Protein AF-A0AAV3XPT6-F1 (afdb_monomer_lite)

Sequence (85 aa):
MKTRPNPRSSAYSATHAAISTVASEAEIIALANPEGWRALRCSRDGFFDVIEFWVENRLLLELLPPDIVPKYLAFMQPQALQKFL

Radius of gyration: 16.14 Å; chains: 1; bounding box: 45×27×41 Å

Secondary structure (DSSP, 8-state):
--PPP-TT--SS-S--EEEE-SS-HHHHHHHHGGGT-EEEEEEETTTEEEEEEEETTTEEEEEE-TTTHHHHHHHTSHHHHHHH-

pLDDT: mean 95.36, std 6.01, range [60.72, 98.69]

Structure (mmCIF, N/CA/C/O backbone):
data_AF-A0AAV3XPT6-F1
#
_entry.id   AF-A0AAV3XPT6-F1
#
loop_
_atom_site.group_PDB
_atom_site.id
_atom_site.type_symbol
_atom_site.label_atom_id
_atom_site.label_alt_id
_atom_site.label_comp_id
_atom_site.label_asym_id
_atom_site.label_entity_id
_atom_site.label_seq_id
_atom_site.pdbx_PDB_ins_code
_atom_site.Cartn_x
_atom_site.Cartn_y
_atom_site.Cartn_z
_atom_site.occupancy
_atom_site.B_iso_or_equiv
_atom_site.auth_seq_id
_atom_site.auth_comp_id
_atom_site.auth_asym_id
_atom_site.auth_atom_id
_atom_site.pdbx_PDB_model_num
ATOM 1 N N . MET A 1 1 ? 32.919 19.556 -3.373 1.00 60.72 1 MET A N 1
ATOM 2 C CA . MET A 1 1 ? 32.879 18.397 -2.453 1.00 60.72 1 MET A CA 1
ATOM 3 C C . MET A 1 1 ? 32.493 17.163 -3.263 1.00 60.72 1 MET A C 1
ATOM 5 O O . MET A 1 1 ? 31.439 17.199 -3.877 1.00 60.72 1 MET A O 1
ATOM 9 N N . LYS A 1 2 ? 33.348 16.134 -3.371 1.00 69.50 2 LYS A N 1
ATOM 10 C CA . LYS A 1 2 ? 33.007 14.870 -4.058 1.00 69.50 2 LYS A CA 1
ATOM 11 C C . LYS A 1 2 ? 32.622 13.841 -2.996 1.00 69.50 2 LYS A C 1
ATOM 13 O O . LYS A 1 2 ? 33.456 13.502 -2.161 1.00 69.50 2 LYS A O 1
ATOM 18 N N . THR A 1 3 ? 31.373 13.390 -2.991 1.00 82.12 3 THR A N 1
ATOM 19 C CA . THR A 1 3 ? 30.925 12.302 -2.113 1.00 82.12 3 THR A CA 1
ATOM 20 C C . THR A 1 3 ? 31.469 10.971 -2.642 1.00 82.12 3 THR A C 1
ATOM 22 O O . THR A 1 3 ? 31.544 10.759 -3.852 1.00 82.12 3 THR A O 1
ATOM 25 N N . ARG A 1 4 ? 31.915 10.083 -1.744 1.00 84.06 4 ARG A N 1
ATOM 26 C CA . ARG A 1 4 ? 32.299 8.709 -2.106 1.00 84.06 4 ARG A CA 1
ATOM 27 C C . ARG A 1 4 ? 31.055 7.818 -2.001 1.00 84.06 4 ARG A C 1
ATOM 29 O O . ARG A 1 4 ? 30.396 7.879 -0.963 1.00 84.06 4 ARG A O 1
ATOM 36 N N . PRO A 1 5 ? 30.724 7.007 -3.018 1.00 83.69 5 PRO A N 1
ATOM 37 C CA . PRO A 1 5 ? 29.601 6.079 -2.929 1.00 83.69 5 PRO A CA 1
ATOM 38 C C . PRO A 1 5 ? 29.885 4.980 -1.894 1.00 83.69 5 PRO A C 1
ATOM 40 O O . PRO A 1 5 ? 31.011 4.492 -1.788 1.00 83.69 5 PRO A O 1
ATOM 43 N N . ASN A 1 6 ? 28.863 4.595 -1.122 1.00 88.25 6 ASN A N 1
ATOM 44 C CA . ASN A 1 6 ? 28.941 3.469 -0.192 1.00 88.25 6 ASN A CA 1
ATOM 45 C C . ASN A 1 6 ? 28.707 2.158 -0.967 1.00 88.25 6 ASN A C 1
ATOM 47 O O . ASN A 1 6 ? 27.593 1.956 -1.446 1.00 88.25 6 ASN A O 1
ATOM 51 N N . PRO A 1 7 ? 29.689 1.240 -1.059 1.00 89.44 7 PRO A N 1
ATOM 52 C CA . PRO A 1 7 ? 29.527 -0.021 -1.789 1.00 89.44 7 PRO A CA 1
ATOM 53 C C . PRO A 1 7 ? 28.528 -0.988 -1.130 1.00 89.44 7 PRO A C 1
ATOM 55 O O . PRO A 1 7 ? 28.171 -1.995 -1.730 1.00 89.44 7 PRO A O 1
ATOM 58 N N . ARG A 1 8 ? 28.083 -0.703 0.101 1.00 90.94 8 ARG A N 1
ATOM 59 C CA . ARG A 1 8 ? 27.057 -1.461 0.835 1.00 90.94 8 ARG A CA 1
ATOM 60 C C . ARG A 1 8 ? 25.737 -0.698 0.961 1.00 90.94 8 ARG A C 1
ATOM 62 O O . ARG A 1 8 ? 25.010 -0.892 1.932 1.00 90.94 8 ARG A O 1
ATOM 69 N N . SER A 1 9 ? 25.442 0.229 0.051 1.00 90.44 9 SER A N 1
ATOM 70 C CA . SER A 1 9 ? 24.140 0.897 0.054 1.00 90.44 9 SER A CA 1
ATOM 71 C C . SER A 1 9 ? 23.017 -0.119 -0.159 1.00 90.44 9 SER A C 1
ATOM 73 O O . SER A 1 9 ? 23.116 -0.972 -1.040 1.00 90.44 9 SER A O 1
ATOM 75 N N . SER A 1 10 ? 21.942 0.004 0.622 1.00 93.44 10 SER A N 1
ATOM 76 C CA . SER A 1 10 ? 20.699 -0.727 0.368 1.00 93.44 10 SER A CA 1
ATOM 77 C C . SER A 1 10 ? 20.163 -0.394 -1.026 1.00 93.44 10 SER A C 1
ATOM 79 O O . SER A 1 10 ? 20.288 0.743 -1.483 1.00 93.44 10 SER A O 1
ATOM 81 N N . ALA A 1 11 ? 19.541 -1.374 -1.684 1.00 93.44 11 ALA A N 1
ATOM 82 C CA . ALA A 1 11 ? 18.772 -1.133 -2.904 1.00 93.44 11 ALA A CA 1
ATOM 83 C C . ALA A 1 11 ? 17.459 -0.378 -2.620 1.00 93.44 11 ALA A C 1
ATOM 85 O O . ALA A 1 11 ? 16.906 0.238 -3.525 1.00 93.44 11 ALA A O 1
ATOM 86 N N . TYR A 1 12 ? 16.987 -0.408 -1.371 1.00 96.00 12 TYR A N 1
ATOM 87 C CA . TYR A 1 12 ? 15.758 0.244 -0.930 1.00 96.00 12 TYR A CA 1
ATOM 88 C C . TYR A 1 12 ? 16.030 1.572 -0.233 1.00 96.00 12 TYR A C 1
ATOM 90 O O . TYR A 1 12 ? 17.048 1.736 0.451 1.00 96.00 12 TYR A O 1
ATOM 98 N N . SER A 1 13 ? 15.074 2.490 -0.345 1.00 95.62 13 SER A N 1
ATOM 99 C CA . SER A 1 13 ? 15.085 3.739 0.414 1.00 95.62 13 SER A CA 1
ATOM 100 C C . SER A 1 13 ? 14.858 3.489 1.908 1.00 95.62 13 SER A C 1
ATOM 102 O O . SER A 1 13 ? 14.106 2.602 2.301 1.00 95.62 13 SER A O 1
ATOM 104 N N . ALA A 1 14 ? 15.494 4.302 2.756 1.00 95.81 14 ALA A N 1
ATOM 105 C CA . ALA A 1 14 ? 15.345 4.227 4.215 1.00 95.81 14 ALA A CA 1
ATOM 106 C C . ALA A 1 14 ? 13.990 4.763 4.717 1.00 95.81 14 ALA A C 1
ATOM 108 O O . ALA A 1 14 ? 13.623 4.553 5.869 1.00 95.81 14 ALA A O 1
ATOM 109 N N . THR A 1 15 ? 13.266 5.479 3.859 1.00 96.88 15 THR A N 1
ATOM 110 C CA . THR A 1 15 ? 11.981 6.112 4.152 1.00 96.88 15 THR A CA 1
ATOM 111 C C . THR A 1 15 ? 10.915 5.579 3.208 1.00 96.88 15 THR A C 1
ATOM 113 O O . THR A 1 15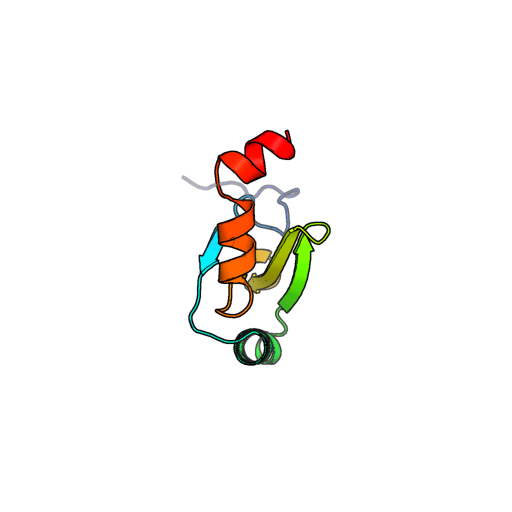 ? 11.192 5.346 2.031 1.00 96.88 15 THR A O 1
ATOM 116 N N . HIS A 1 16 ? 9.695 5.463 3.715 1.00 97.81 16 HIS A N 1
ATOM 117 C CA . HIS A 1 16 ? 8.487 5.188 2.942 1.00 97.81 16 HIS A CA 1
ATOM 118 C C . HIS A 1 16 ? 7.381 6.149 3.391 1.00 97.81 16 HIS A C 1
ATOM 120 O O . HIS A 1 16 ? 7.535 6.852 4.394 1.00 97.81 16 HIS A O 1
ATOM 126 N N . ALA A 1 17 ? 6.285 6.196 2.640 1.00 98.19 17 ALA A N 1
ATOM 127 C CA . ALA A 1 17 ? 5.129 7.015 2.977 1.00 98.19 17 ALA A CA 1
ATOM 128 C C . ALA A 1 17 ? 3.834 6.225 2.795 1.00 98.19 17 ALA A C 1
ATOM 130 O O . ALA A 1 17 ? 3.676 5.517 1.801 1.00 98.19 17 ALA A O 1
ATOM 131 N N . ALA A 1 18 ? 2.909 6.406 3.735 1.00 98.00 18 ALA A N 1
ATOM 132 C CA . ALA A 1 18 ? 1.531 5.957 3.622 1.00 98.00 18 ALA A CA 1
ATOM 133 C C . ALA A 1 18 ? 0.662 7.121 3.132 1.00 98.00 18 ALA A C 1
ATOM 135 O O . ALA A 1 18 ? 0.664 8.195 3.738 1.00 98.00 18 ALA A O 1
ATOM 136 N N . ILE A 1 19 ? -0.035 6.940 2.009 1.00 97.88 19 ILE A N 1
ATOM 137 C CA . ILE A 1 19 ? -0.747 8.016 1.308 1.00 97.88 19 ILE A CA 1
ATOM 138 C C . ILE A 1 19 ? -2.134 7.526 0.889 1.00 97.88 19 ILE A C 1
ATOM 140 O O . ILE A 1 19 ? -2.263 6.508 0.209 1.00 97.88 19 ILE A O 1
ATOM 144 N N . SER A 1 20 ? -3.184 8.263 1.256 1.00 97.94 20 SER A N 1
ATOM 145 C CA . SER A 1 20 ? -4.522 8.013 0.719 1.00 97.94 20 SER A CA 1
ATOM 146 C C . SER A 1 20 ? -4.636 8.497 -0.723 1.00 97.94 20 SER A C 1
ATOM 148 O O . SER A 1 20 ? -4.077 9.523 -1.109 1.00 97.94 20 SER A O 1
ATOM 150 N N . THR A 1 21 ? -5.380 7.754 -1.534 1.00 98.00 21 THR A N 1
ATOM 151 C CA . THR A 1 21 ? -5.600 8.082 -2.943 1.00 98.00 21 THR A CA 1
ATOM 152 C C . THR A 1 21 ? -7.050 7.833 -3.333 1.00 98.00 21 THR A C 1
ATOM 154 O O . THR A 1 21 ? -7.757 7.058 -2.692 1.00 98.00 21 THR A O 1
ATOM 157 N N . VAL A 1 22 ? -7.500 8.514 -4.387 1.00 98.06 22 VAL A N 1
ATOM 158 C CA . VAL A 1 22 ? -8.810 8.273 -5.009 1.00 98.06 22 VAL A CA 1
ATOM 159 C C . VAL A 1 22 ? -8.775 7.111 -6.003 1.00 98.06 22 VAL A C 1
ATOM 161 O O . VAL A 1 22 ? -9.831 6.606 -6.369 1.00 98.06 22 VAL A O 1
ATOM 164 N N . ALA A 1 23 ? -7.579 6.693 -6.428 1.00 98.25 23 ALA A N 1
ATOM 165 C CA . ALA A 1 23 ? -7.403 5.565 -7.332 1.00 98.25 23 ALA A CA 1
ATOM 166 C C . ALA A 1 23 ? -7.821 4.254 -6.656 1.00 98.25 23 ALA A C 1
ATOM 168 O O . ALA A 1 23 ? -7.567 4.038 -5.471 1.00 98.25 23 ALA A O 1
ATOM 169 N N . SER A 1 24 ? -8.429 3.368 -7.432 1.00 98.44 24 SER A N 1
ATOM 170 C CA . SER A 1 24 ? -8.708 1.987 -7.055 1.00 98.44 24 SER A CA 1
ATOM 171 C C . SER A 1 24 ? -7.440 1.129 -7.084 1.00 98.44 24 SER A C 1
ATOM 173 O O . SER A 1 24 ? -6.455 1.452 -7.748 1.00 98.44 24 SER A O 1
ATOM 175 N N . GLU A 1 25 ? -7.477 -0.022 -6.411 1.00 98.00 25 GLU A N 1
ATOM 176 C CA . GLU A 1 25 ? -6.399 -1.018 -6.477 1.00 98.00 25 GLU A CA 1
ATOM 177 C C . GLU A 1 25 ? -6.065 -1.433 -7.920 1.00 98.00 25 GLU A C 1
ATOM 179 O O . GLU A 1 25 ? -4.892 -1.519 -8.283 1.00 98.00 25 GLU A O 1
ATOM 184 N N . ALA A 1 26 ? -7.081 -1.630 -8.764 1.00 98.12 26 ALA A N 1
ATOM 185 C CA . ALA A 1 26 ? -6.886 -2.012 -10.160 1.00 98.12 26 ALA A CA 1
ATOM 186 C C . ALA A 1 26 ? -6.125 -0.938 -10.955 1.00 98.12 26 ALA A C 1
ATOM 188 O O . ALA A 1 26 ? -5.224 -1.270 -11.723 1.00 98.12 26 ALA A O 1
ATOM 189 N N . GLU A 1 27 ? -6.444 0.343 -10.747 1.00 98.50 27 GLU A N 1
ATOM 190 C CA . GLU A 1 27 ? -5.729 1.461 -11.377 1.00 98.50 27 GLU A CA 1
ATOM 191 C C . GLU A 1 27 ? -4.287 1.558 -10.875 1.00 98.50 27 GLU A C 1
ATOM 193 O O . GLU A 1 27 ? -3.370 1.735 -11.676 1.00 98.50 27 GLU A O 1
ATOM 198 N N . ILE A 1 28 ? -4.064 1.379 -9.569 1.00 98.38 28 ILE A N 1
ATOM 199 C CA . ILE A 1 28 ? -2.720 1.371 -8.976 1.00 98.38 28 ILE A CA 1
ATOM 200 C C . ILE A 1 28 ? -1.860 0.267 -9.608 1.00 98.38 28 ILE A C 1
ATOM 202 O O . ILE A 1 28 ? -0.735 0.525 -10.035 1.00 98.38 28 ILE A O 1
ATOM 206 N N . ILE A 1 29 ? -2.386 -0.956 -9.713 1.00 97.94 29 ILE A N 1
ATOM 207 C CA . ILE A 1 29 ? -1.671 -2.085 -10.325 1.00 97.94 29 ILE A CA 1
ATOM 208 C C . ILE A 1 29 ? -1.422 -1.825 -11.818 1.00 97.94 29 ILE A C 1
ATOM 210 O O . ILE A 1 29 ? -0.325 -2.080 -12.318 1.00 97.94 29 ILE A O 1
ATOM 214 N N . ALA A 1 30 ? -2.407 -1.274 -12.532 1.00 98.19 30 ALA A N 1
ATOM 215 C CA . ALA A 1 30 ? -2.270 -0.940 -13.946 1.00 98.19 30 ALA A CA 1
ATOM 216 C C . ALA A 1 30 ? -1.171 0.105 -14.210 1.00 98.19 30 ALA A C 1
ATOM 218 O O . ALA A 1 30 ? -0.509 0.018 -15.241 1.00 98.19 30 ALA A O 1
ATOM 219 N N . LEU A 1 31 ? -0.939 1.045 -13.287 1.00 97.50 31 LEU A N 1
ATOM 220 C CA . LEU A 1 31 ? 0.153 2.022 -13.380 1.00 97.50 31 LEU A CA 1
ATOM 221 C C . LEU A 1 31 ? 1.538 1.396 -13.155 1.00 97.50 31 LEU A C 1
ATOM 223 O O . LEU A 1 31 ? 2.509 1.848 -13.753 1.00 97.50 31 LEU A O 1
ATOM 227 N N . ALA A 1 32 ? 1.645 0.361 -12.317 1.00 97.81 32 ALA A N 1
ATOM 228 C CA . ALA A 1 32 ? 2.919 -0.303 -12.028 1.00 97.81 32 ALA A CA 1
ATOM 229 C C . ALA A 1 32 ? 3.396 -1.218 -13.168 1.00 97.81 32 ALA A C 1
ATOM 231 O O . ALA A 1 32 ? 4.595 -1.326 -13.429 1.00 97.81 32 ALA A O 1
ATOM 232 N N . ASN A 1 33 ? 2.453 -1.890 -13.837 1.00 96.56 33 ASN A N 1
ATOM 233 C CA . ASN A 1 33 ? 2.748 -2.962 -14.787 1.00 96.56 33 ASN A CA 1
ATOM 234 C C . ASN A 1 33 ? 3.654 -2.548 -15.966 1.00 96.56 33 ASN A C 1
ATOM 236 O O . ASN A 1 33 ? 4.614 -3.277 -16.225 1.00 96.56 33 ASN A O 1
ATOM 240 N N . PRO A 1 34 ? 3.416 -1.425 -16.679 1.00 98.00 34 PRO A N 1
ATOM 241 C CA . PRO A 1 34 ? 4.248 -1.030 -17.820 1.00 98.00 34 PRO A CA 1
ATOM 242 C C . PRO A 1 34 ? 5.710 -0.771 -17.443 1.00 98.00 34 PRO A C 1
ATOM 244 O O . PRO A 1 34 ? 6.606 -1.043 -18.236 1.00 98.00 34 PRO A O 1
ATOM 247 N N . GLU A 1 35 ? 5.943 -0.296 -16.221 1.00 97.81 35 GLU A N 1
ATOM 248 C CA . GLU A 1 35 ? 7.273 0.015 -15.692 1.00 97.81 35 GLU A CA 1
ATOM 249 C C . GLU A 1 35 ? 7.962 -1.210 -15.059 1.00 97.81 35 GLU A C 1
ATOM 251 O O . GLU A 1 35 ? 9.105 -1.133 -14.602 1.00 97.81 35 GLU A O 1
ATOM 256 N N . GLY A 1 36 ? 7.266 -2.352 -14.982 1.00 98.06 36 GLY A N 1
ATOM 257 C CA . GLY A 1 36 ? 7.746 -3.535 -14.266 1.00 98.06 36 GLY A CA 1
ATOM 258 C C . GLY A 1 36 ? 7.920 -3.294 -12.762 1.00 98.06 36 GLY A C 1
ATOM 259 O O . GLY A 1 36 ? 8.772 -3.920 -12.121 1.00 98.06 36 GLY A O 1
ATOM 260 N N . TRP A 1 37 ? 7.161 -2.355 -12.193 1.00 98.50 37 TRP A N 1
ATOM 261 C CA . TRP A 1 37 ? 7.187 -2.068 -10.763 1.00 98.50 37 TRP A CA 1
ATOM 262 C C . TRP A 1 37 ? 6.340 -3.078 -9.996 1.00 98.50 37 TRP A C 1
ATOM 264 O O . TRP A 1 37 ? 5.293 -3.536 -10.454 1.00 98.50 37 TRP A O 1
ATOM 274 N N . ARG A 1 38 ? 6.784 -3.422 -8.788 1.00 98.19 38 ARG A N 1
ATOM 275 C CA . ARG A 1 38 ? 6.030 -4.285 -7.883 1.00 98.19 38 ARG A CA 1
ATOM 276 C C . ARG A 1 38 ? 4.883 -3.494 -7.244 1.00 98.19 38 ARG A C 1
ATOM 278 O O . ARG A 1 38 ? 5.127 -2.548 -6.500 1.00 98.19 38 ARG A O 1
ATOM 285 N N . ALA A 1 39 ? 3.649 -3.939 -7.473 1.00 98.44 39 ALA A N 1
ATOM 286 C CA . ALA A 1 39 ? 2.454 -3.467 -6.776 1.00 98.44 39 ALA A CA 1
ATOM 287 C C . ALA A 1 39 ? 1.629 -4.653 -6.259 1.00 98.44 39 ALA A C 1
ATOM 289 O O . ALA A 1 39 ? 1.371 -5.593 -7.011 1.00 98.44 39 ALA A O 1
ATOM 290 N N . LEU A 1 40 ? 1.241 -4.641 -4.983 1.00 97.94 40 LEU A N 1
ATOM 291 C CA . LEU A 1 40 ? 0.452 -5.718 -4.377 1.00 97.94 40 LEU A CA 1
ATOM 292 C C . LEU A 1 40 ? -0.337 -5.244 -3.157 1.00 97.94 40 LEU A C 1
ATOM 294 O O . LEU A 1 40 ? 0.127 -4.396 -2.399 1.00 97.94 40 LEU A O 1
ATOM 298 N N . ARG A 1 41 ? -1.503 -5.850 -2.930 1.00 98.12 41 ARG A N 1
ATOM 299 C CA . ARG A 1 41 ? -2.250 -5.693 -1.682 1.00 98.12 41 ARG A CA 1
ATOM 300 C C . ARG A 1 41 ? -1.598 -6.514 -0.576 1.00 98.12 41 ARG A C 1
ATOM 302 O O . ARG A 1 41 ? -1.423 -7.724 -0.713 1.00 98.12 41 ARG A O 1
ATOM 309 N N . CYS A 1 42 ? -1.283 -5.861 0.533 1.00 98.19 42 CYS A N 1
ATOM 310 C CA . CYS A 1 42 ? -0.708 -6.481 1.717 1.00 98.19 42 CYS A CA 1
ATOM 311 C C . CYS A 1 42 ? -1.610 -6.233 2.921 1.00 98.19 42 CYS A C 1
ATOM 313 O O . CYS A 1 42 ? -1.958 -5.089 3.214 1.00 98.19 42 CYS A O 1
ATOM 315 N N . SER A 1 43 ? -1.942 -7.298 3.650 1.00 97.25 43 SER A N 1
ATOM 316 C CA . SER A 1 43 ? -2.641 -7.161 4.925 1.00 97.25 43 SER A CA 1
ATOM 317 C C . SER A 1 43 ? -1.663 -6.811 6.043 1.00 97.25 43 SER A C 1
ATOM 319 O O . SER A 1 43 ? -0.528 -7.291 6.066 1.00 97.25 43 SER A O 1
ATOM 321 N N . ARG A 1 44 ? -2.103 -5.975 6.979 1.00 95.00 44 ARG A N 1
ATOM 322 C CA 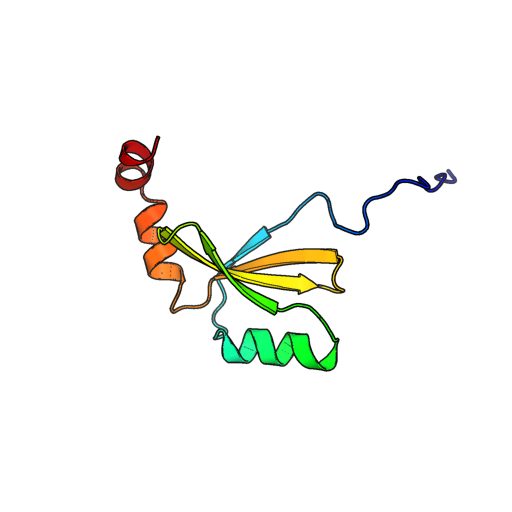. ARG A 1 44 ? -1.448 -5.729 8.266 1.00 95.00 44 ARG A CA 1
ATOM 323 C C . ARG A 1 44 ? -2.187 -6.556 9.315 1.00 95.00 44 ARG A C 1
ATOM 325 O O . ARG A 1 44 ? -3.022 -6.028 10.038 1.00 95.00 44 ARG A O 1
ATOM 332 N N . ASP A 1 45 ? -1.966 -7.871 9.294 1.00 92.38 45 ASP A N 1
ATOM 333 C CA . ASP A 1 45 ? -2.557 -8.854 10.220 1.00 92.38 45 ASP A CA 1
ATOM 334 C C . ASP A 1 45 ? -4.090 -8.775 10.362 1.00 92.38 45 ASP A C 1
ATOM 336 O O . ASP A 1 45 ? -4.657 -8.971 11.434 1.00 92.38 45 ASP A O 1
ATOM 340 N N . GLY A 1 46 ? -4.788 -8.474 9.263 1.00 92.25 46 GLY A N 1
ATOM 341 C CA . GLY A 1 46 ? -6.247 -8.350 9.246 1.00 92.25 46 GLY A CA 1
ATOM 342 C C . GLY A 1 46 ? -6.802 -7.051 9.846 1.00 92.25 46 GLY A C 1
ATOM 343 O O . GLY A 1 46 ? -8.013 -6.842 9.772 1.00 92.25 46 GLY A O 1
ATOM 344 N N . PHE A 1 47 ? -5.962 -6.159 10.387 1.00 94.06 47 PHE A N 1
ATOM 345 C CA . PHE A 1 47 ? -6.394 -4.865 10.932 1.00 94.06 47 PHE A CA 1
ATOM 346 C C . PHE A 1 47 ? -6.850 -3.910 9.827 1.00 94.06 47 PHE A C 1
ATOM 348 O O . PHE A 1 47 ? -7.947 -3.350 9.863 1.00 94.06 47 PHE A O 1
ATOM 355 N N . PHE A 1 48 ? -6.001 -3.747 8.822 1.00 96.62 48 PHE A N 1
ATOM 356 C CA . PHE A 1 48 ? -6.273 -3.030 7.586 1.00 96.62 48 PHE A CA 1
ATOM 357 C C . PHE A 1 48 ? -5.318 -3.544 6.508 1.00 96.62 48 PHE A C 1
ATOM 359 O O . PHE A 1 48 ? -4.348 -4.243 6.803 1.00 96.62 48 PHE A O 1
ATOM 366 N N . ASP A 1 49 ? -5.595 -3.195 5.259 1.00 98.25 49 ASP A N 1
ATOM 367 C CA . ASP A 1 49 ? -4.710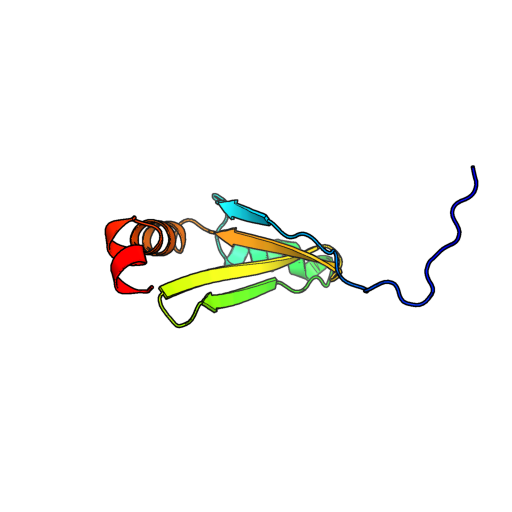 -3.515 4.144 1.00 98.25 49 ASP A CA 1
ATOM 368 C C . ASP A 1 49 ? -4.021 -2.241 3.654 1.00 98.25 49 ASP A C 1
ATOM 370 O O . ASP A 1 49 ? -4.451 -1.134 3.962 1.00 98.25 49 ASP A O 1
ATOM 374 N N . VAL A 1 50 ? -2.975 -2.390 2.857 1.00 98.44 50 VAL A N 1
ATOM 375 C CA . VAL A 1 50 ? -2.394 -1.321 2.038 1.00 98.44 50 VAL A CA 1
ATOM 376 C C . VAL A 1 50 ? -2.066 -1.890 0.666 1.00 98.44 50 VAL A C 1
ATOM 378 O O . VAL A 1 50 ? -1.857 -3.098 0.534 1.00 98.44 50 VAL A O 1
ATOM 381 N N . ILE A 1 51 ? -1.981 -1.042 -0.354 1.00 98.56 51 ILE A N 1
ATOM 382 C CA . ILE A 1 51 ? -1.334 -1.428 -1.608 1.00 98.56 51 ILE A CA 1
ATOM 383 C C . ILE A 1 51 ? 0.128 -1.000 -1.521 1.00 98.56 51 ILE A C 1
ATOM 385 O O . ILE A 1 51 ? 0.435 0.189 -1.575 1.00 98.56 51 ILE A O 1
ATOM 389 N N . GLU A 1 52 ? 1.035 -1.958 -1.359 1.00 98.69 52 GLU A N 1
ATOM 390 C CA . GLU A 1 52 ? 2.468 -1.696 -1.458 1.00 98.69 52 GLU A CA 1
ATOM 391 C C . GLU A 1 52 ? 2.822 -1.428 -2.915 1.00 98.69 52 GLU A C 1
ATOM 393 O O . GLU A 1 52 ? 2.695 -2.314 -3.759 1.00 98.69 52 GLU A O 1
ATOM 398 N N . PHE A 1 53 ? 3.280 -0.215 -3.200 1.00 98.69 53 PHE A N 1
ATOM 399 C CA . PHE A 1 53 ? 3.664 0.258 -4.520 1.00 98.69 53 PHE A CA 1
ATOM 400 C C . PHE A 1 53 ? 5.146 0.639 -4.508 1.00 98.69 53 PHE A C 1
ATOM 402 O O . PHE A 1 53 ? 5.552 1.613 -3.871 1.00 98.69 53 PHE A O 1
ATOM 409 N N . TRP A 1 54 ? 5.969 -0.155 -5.188 1.00 98.44 54 TRP A N 1
ATOM 410 C CA . TRP A 1 54 ? 7.422 -0.029 -5.172 1.00 98.44 54 TRP A CA 1
ATOM 411 C C . TRP A 1 5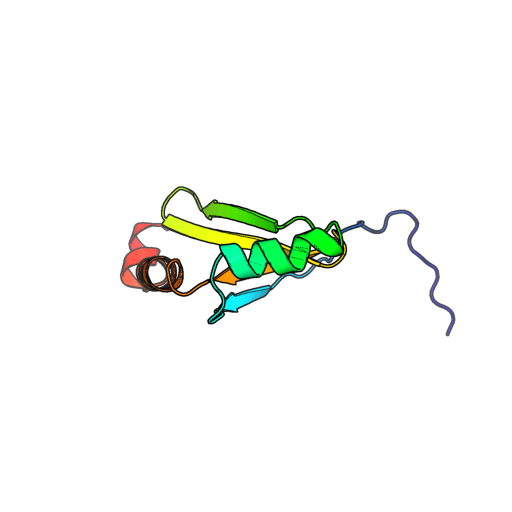4 ? 7.920 0.714 -6.411 1.00 98.44 54 TRP A C 1
ATOM 413 O O . TRP A 1 54 ? 8.242 0.104 -7.432 1.00 98.44 54 TRP A O 1
ATOM 423 N N . VAL A 1 55 ? 8.032 2.038 -6.303 1.00 98.12 55 VAL A N 1
ATOM 424 C CA . VAL A 1 55 ? 8.561 2.905 -7.365 1.00 98.12 55 VAL A CA 1
ATOM 425 C C . VAL A 1 55 ? 9.987 2.476 -7.703 1.00 98.12 55 VAL A C 1
ATOM 427 O O . VAL A 1 55 ? 10.847 2.404 -6.818 1.00 98.12 55 VAL A O 1
ATOM 430 N N . GLU A 1 56 ? 10.219 2.141 -8.974 1.00 97.81 56 GLU A N 1
ATOM 431 C CA . GLU A 1 56 ? 11.482 1.599 -9.500 1.00 97.81 56 GLU A CA 1
ATOM 432 C C . GLU A 1 56 ? 11.989 0.355 -8.754 1.00 97.81 56 GLU A C 1
ATOM 434 O O . GLU A 1 56 ? 13.176 0.033 -8.798 1.00 97.81 56 GLU A O 1
ATOM 439 N N . ASN A 1 57 ? 11.105 -0.351 -8.042 1.00 97.69 57 ASN A N 1
ATOM 440 C CA . ASN A 1 57 ? 11.459 -1.436 -7.128 1.00 97.69 57 ASN A CA 1
ATOM 441 C C . ASN A 1 57 ? 12.425 -1.008 -5.996 1.00 97.69 57 ASN A C 1
ATOM 443 O O . ASN A 1 57 ? 13.173 -1.835 -5.471 1.00 97.69 57 ASN A O 1
ATOM 447 N N . ARG A 1 58 ? 12.412 0.281 -5.604 1.00 97.19 58 ARG A N 1
ATOM 448 C CA . ARG A 1 58 ? 13.308 0.863 -4.581 1.00 97.19 58 ARG A CA 1
ATOM 449 C C . ARG A 1 58 ? 12.602 1.648 -3.480 1.00 97.19 58 ARG A C 1
ATOM 451 O O . ARG A 1 58 ? 12.947 1.487 -2.308 1.00 97.19 58 ARG A O 1
ATOM 458 N N . LEU A 1 59 ? 11.659 2.518 -3.839 1.00 98.12 59 LEU A N 1
ATOM 459 C CA . LEU A 1 59 ? 10.919 3.351 -2.888 1.00 98.12 59 LEU A CA 1
ATOM 460 C C . LEU A 1 59 ? 9.537 2.748 -2.651 1.00 98.12 59 LEU A C 1
ATOM 462 O O . LEU A 1 59 ? 8.750 2.628 -3.584 1.00 98.12 59 LEU A O 1
ATOM 466 N N . LEU A 1 60 ? 9.241 2.409 -1.399 1.00 98.62 60 LEU A N 1
ATOM 467 C CA . LEU A 1 60 ? 7.918 1.944 -1.005 1.00 98.62 60 LEU A CA 1
ATOM 468 C C . LEU A 1 60 ? 6.976 3.131 -0.776 1.00 98.62 60 LEU A C 1
ATOM 470 O O . LEU A 1 60 ? 7.268 4.026 0.021 1.00 98.62 60 LEU A O 1
ATOM 474 N N . LEU A 1 61 ? 5.823 3.086 -1.432 1.00 98.62 61 LEU A N 1
ATOM 475 C CA . LEU A 1 61 ? 4.629 3.837 -1.073 1.00 98.62 61 LEU A CA 1
ATOM 476 C C . LEU A 1 61 ? 3.548 2.847 -0.642 1.00 98.62 61 LEU A C 1
ATOM 478 O O . LEU A 1 61 ? 3.263 1.886 -1.349 1.00 98.62 61 LEU A O 1
ATOM 482 N N . GLU A 1 62 ? 2.940 3.082 0.511 1.00 98.69 62 GLU A N 1
ATOM 483 C CA . GLU A 1 62 ? 1.761 2.348 0.958 1.00 98.69 62 GLU A CA 1
ATOM 484 C C . GLU A 1 62 ? 0.530 3.163 0.561 1.00 98.69 62 GLU A C 1
ATOM 486 O O . GLU A 1 62 ? 0.215 4.186 1.171 1.00 98.69 62 GLU A O 1
ATOM 491 N N . LEU A 1 63 ? -0.144 2.757 -0.510 1.00 98.69 63 LEU A N 1
ATOM 492 C CA . LEU A 1 63 ? -1.307 3.470 -1.022 1.00 98.69 63 LEU A CA 1
ATOM 493 C C . LEU A 1 63 ? -2.582 2.948 -0.356 1.00 98.69 63 LEU A C 1
ATOM 495 O O . LEU A 1 63 ? -2.810 1.738 -0.284 1.00 98.69 63 LEU A O 1
ATOM 499 N N . LEU A 1 64 ? -3.420 3.873 0.114 1.00 98.62 64 LEU A N 1
ATOM 500 C CA . LEU A 1 64 ? -4.715 3.584 0.728 1.00 98.62 64 LEU A CA 1
ATOM 501 C C . LEU A 1 64 ? -5.843 4.012 -0.228 1.00 98.62 64 LEU A C 1
ATOM 503 O O . LEU A 1 64 ? -6.257 5.176 -0.185 1.00 98.62 64 LEU A O 1
ATOM 507 N N . PRO A 1 65 ? -6.320 3.112 -1.109 1.00 98.44 65 PRO A N 1
ATOM 508 C CA . PRO A 1 65 ? -7.485 3.353 -1.954 1.00 98.44 65 PRO A CA 1
ATOM 509 C C . PRO A 1 65 ? -8.778 3.487 -1.124 1.00 98.44 65 PRO A C 1
ATOM 511 O O . PRO A 1 65 ? -8.807 3.104 0.055 1.00 98.44 65 PRO A O 1
ATOM 514 N N . PRO A 1 66 ? -9.876 4.001 -1.712 1.00 98.38 66 PRO A N 1
ATOM 515 C CA . PRO A 1 66 ? -11.109 4.289 -0.978 1.00 98.38 66 PRO A CA 1
ATOM 516 C C . PRO A 1 66 ? -11.733 3.090 -0.244 1.00 98.38 66 PRO A C 1
ATOM 518 O O . PRO A 1 66 ? -12.383 3.286 0.780 1.00 98.38 66 PRO A O 1
ATOM 521 N N . ASP A 1 67 ? -11.532 1.856 -0.717 1.00 97.44 67 ASP A N 1
ATOM 522 C CA . ASP A 1 67 ? -12.020 0.636 -0.055 1.00 97.44 67 ASP A CA 1
ATOM 523 C C . ASP A 1 67 ? -11.221 0.269 1.210 1.00 97.44 67 ASP A C 1
ATOM 525 O O . ASP A 1 67 ? -11.739 -0.394 2.112 1.00 97.44 67 ASP A O 1
ATOM 529 N N . ILE A 1 68 ? -9.970 0.726 1.302 1.00 98.12 68 ILE A N 1
ATOM 530 C CA . ILE A 1 68 ? -9.052 0.461 2.415 1.00 98.12 68 ILE A CA 1
ATOM 531 C C . ILE A 1 68 ? -9.168 1.526 3.513 1.00 98.12 68 ILE A C 1
ATOM 533 O O . ILE A 1 68 ? -9.140 1.196 4.705 1.00 98.12 68 ILE A O 1
ATOM 537 N N . VAL A 1 69 ? -9.320 2.799 3.125 1.00 98.19 69 VAL A N 1
ATOM 538 C CA . VAL A 1 69 ? -9.309 3.958 4.039 1.00 98.19 69 VAL A CA 1
ATOM 539 C C . VAL A 1 69 ? -10.217 3.781 5.270 1.00 98.19 69 VAL A C 1
ATOM 541 O O . VAL A 1 69 ? -9.740 4.050 6.376 1.00 98.19 69 VAL A O 1
ATOM 544 N N . PRO A 1 70 ? -11.472 3.296 5.165 1.00 97.62 70 PRO A N 1
ATOM 545 C CA . PRO A 1 70 ? -12.342 3.150 6.332 1.00 97.62 70 PRO A CA 1
ATOM 546 C C . PRO A 1 70 ? -11.783 2.210 7.408 1.00 97.62 70 PRO A C 1
ATOM 548 O O . PRO A 1 70 ? -11.866 2.526 8.594 1.00 97.62 70 PRO A O 1
ATOM 551 N N . LYS A 1 71 ? -11.180 1.078 7.014 1.00 97.06 71 LYS A N 1
ATOM 552 C CA . LYS A 1 71 ? -10.590 0.118 7.963 1.00 97.06 71 LYS A CA 1
ATOM 553 C C . LYS A 1 71 ? -9.352 0.695 8.639 1.00 97.06 71 LYS A C 1
ATOM 555 O O . LYS A 1 71 ? -9.225 0.594 9.856 1.00 97.06 71 LYS A O 1
ATOM 560 N N . TYR A 1 72 ? -8.489 1.356 7.865 1.00 97.38 72 TYR A N 1
ATOM 561 C CA . TYR A 1 72 ? -7.328 2.060 8.407 1.00 97.38 72 TYR A CA 1
ATOM 562 C C . TYR A 1 72 ? -7.748 3.108 9.444 1.00 97.38 72 TYR A C 1
ATOM 564 O O . TYR A 1 72 ? -7.259 3.098 10.571 1.00 97.38 72 TYR A O 1
ATOM 572 N N . LEU A 1 73 ? -8.709 3.973 9.103 1.00 97.31 73 LEU A N 1
ATOM 573 C CA . LEU A 1 73 ? -9.185 5.013 10.015 1.00 97.31 73 LEU A CA 1
ATOM 574 C C . LEU A 1 73 ? -9.820 4.435 11.278 1.00 97.31 73 LEU A C 1
ATOM 576 O O . LEU A 1 73 ? -9.613 4.997 12.351 1.00 97.31 73 LEU A O 1
ATOM 580 N N . ALA A 1 74 ? -10.570 3.335 11.170 1.00 96.88 74 ALA A N 1
ATOM 581 C CA . ALA A 1 74 ? -11.156 2.657 12.323 1.00 96.88 74 ALA A CA 1
ATOM 582 C C . ALA A 1 74 ? -10.081 2.081 13.258 1.00 96.88 74 ALA A C 1
ATOM 584 O O . ALA A 1 74 ? -10.190 2.225 14.476 1.00 96.88 74 ALA A O 1
ATOM 585 N N . PHE A 1 75 ? -9.032 1.471 12.699 1.00 96.56 75 PHE A N 1
ATOM 586 C CA . PHE A 1 75 ? -7.927 0.913 13.476 1.00 96.56 75 PHE A CA 1
ATOM 587 C C . PHE A 1 75 ? -7.066 1.994 14.143 1.00 96.56 75 PHE A C 1
ATOM 589 O O . PHE A 1 75 ? -6.676 1.846 15.297 1.00 96.56 75 PHE A O 1
ATOM 596 N N . MET A 1 76 ? -6.827 3.112 13.454 1.00 95.62 76 MET A N 1
ATOM 597 C CA . MET A 1 76 ? -5.996 4.213 13.955 1.00 95.62 76 MET A CA 1
ATOM 598 C C . MET A 1 76 ? -6.719 5.133 14.954 1.00 95.62 76 MET A C 1
ATOM 600 O O . MET A 1 76 ? -6.154 6.141 15.381 1.00 95.62 76 MET A O 1
ATOM 604 N N . GLN A 1 77 ? -7.956 4.816 15.356 1.00 97.19 77 GLN A N 1
ATOM 605 C CA . GLN A 1 77 ? -8.623 5.545 16.435 1.00 97.19 77 GLN A CA 1
ATOM 606 C C . GLN A 1 77 ? -7.913 5.301 17.775 1.00 97.19 77 GLN A C 1
ATOM 608 O O . GLN A 1 77 ? -7.565 4.155 18.072 1.00 97.19 77 GLN A O 1
ATOM 613 N N . PRO A 1 78 ? -7.774 6.317 18.650 1.00 96.44 78 PRO A N 1
ATOM 614 C CA . PRO A 1 78 ? -7.096 6.159 19.937 1.00 96.44 78 PRO A CA 1
ATOM 615 C C . PRO A 1 78 ? -7.631 4.992 20.775 1.00 96.44 78 PRO A C 1
ATOM 617 O O . PRO A 1 78 ? -6.855 4.247 21.364 1.00 96.44 78 PRO A O 1
ATOM 620 N N . GLN A 1 79 ? -8.951 4.789 20.793 1.00 96.31 79 GLN A N 1
ATOM 621 C CA . GLN A 1 79 ? -9.585 3.716 21.567 1.00 96.31 79 GLN A CA 1
ATOM 622 C C . GLN A 1 79 ? -9.326 2.325 20.976 1.00 96.31 79 GLN A C 1
ATOM 624 O O . GLN A 1 79 ? -9.343 1.342 21.713 1.00 96.31 79 GLN A O 1
ATOM 629 N N . ALA A 1 80 ? -9.130 2.225 19.658 1.00 94.06 80 ALA A N 1
ATOM 630 C CA . ALA A 1 80 ? -8.770 0.972 19.002 1.00 94.06 80 ALA A CA 1
ATOM 631 C C . ALA A 1 80 ? -7.294 0.642 19.265 1.00 94.06 80 ALA A C 1
ATOM 633 O O . ALA A 1 80 ? -6.992 -0.461 19.714 1.00 94.06 80 ALA A O 1
ATOM 634 N N . LEU A 1 81 ? -6.404 1.627 19.114 1.00 94.38 81 LEU A N 1
ATOM 635 C CA . LEU A 1 81 ? -4.974 1.479 19.399 1.00 94.38 81 LEU A CA 1
ATOM 636 C C . LEU A 1 81 ? -4.698 1.126 20.867 1.00 94.38 81 LEU A C 1
ATOM 638 O O . LEU A 1 81 ? -3.880 0.256 21.140 1.00 94.38 81 LEU A O 1
ATOM 642 N N . GLN A 1 82 ? -5.417 1.730 21.818 1.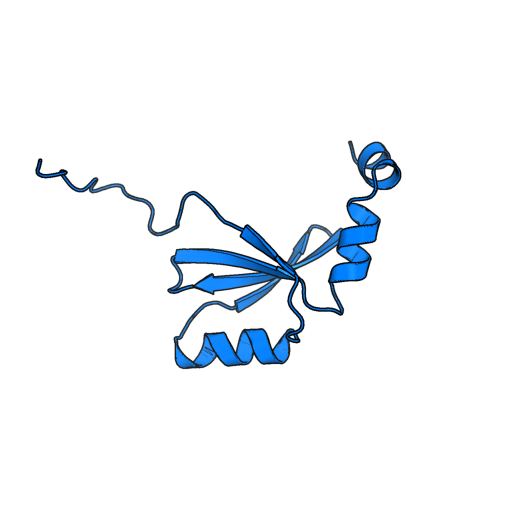00 95.44 82 GLN A N 1
ATOM 643 C CA . GLN A 1 82 ? -5.297 1.401 23.247 1.00 95.44 82 GLN A CA 1
ATOM 644 C C . GLN A 1 82 ? -5.610 -0.061 23.581 1.00 95.44 82 GLN A C 1
ATOM 646 O O . GLN A 1 82 ? -5.132 -0.557 24.589 1.00 95.44 82 GLN A O 1
ATOM 651 N N . LYS A 1 83 ? -6.444 -0.736 22.784 1.00 92.69 83 LYS A N 1
ATOM 652 C CA . LYS A 1 83 ? -6.761 -2.159 22.986 1.00 92.69 83 LYS A CA 1
ATOM 653 C C . LYS A 1 83 ? -5.722 -3.087 22.361 1.00 92.69 83 LYS A C 1
ATOM 655 O O . LYS A 1 83 ? -5.754 -4.283 22.630 1.00 92.69 83 LYS A O 1
ATOM 660 N N . PHE A 1 84 ? -4.895 -2.552 21.470 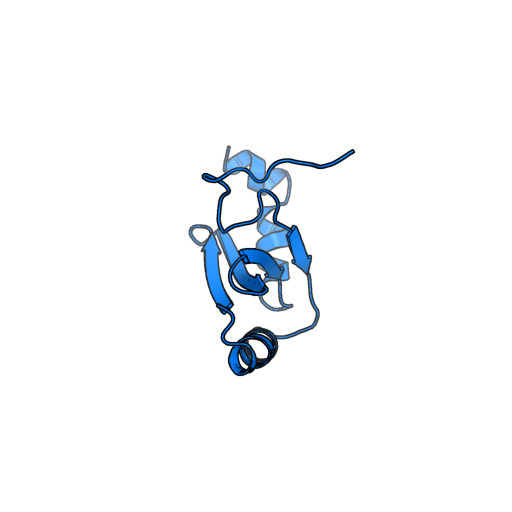1.00 88.25 84 PHE A N 1
ATOM 661 C CA . PHE A 1 84 ? -3.882 -3.293 20.732 1.00 88.25 84 PHE A CA 1
ATOM 662 C C . PHE A 1 84 ? -2.514 -3.277 21.434 1.00 88.25 84 PHE A C 1
ATOM 664 O O . PHE A 1 84 ? -1.788 -4.264 21.337 1.00 88.25 84 PHE A O 1
ATOM 671 N N . LEU A 1 85 ? -2.177 -2.175 22.117 1.00 84.00 85 LEU A N 1
ATOM 672 C CA . LEU A 1 85 ? -0.953 -2.005 22.916 1.00 84.00 85 LEU A CA 1
ATOM 673 C C . LEU A 1 85 ? -1.061 -2.672 24.293 1.00 84.00 85 LEU A C 1
ATOM 675 O O . LEU A 1 85 ? -0.018 -3.181 24.760 1.00 84.00 85 LEU A O 1
#

Organism: NCBI:txid2530354

Foldseek 3Di:
DDDDDDPPDDLADPDAEEEEDQDDLVVLVVVQVVVVWDWDWDDPPVQFIFIFTQDNVHYTYTYQHPVGVVSVVVCPPPVNVVVVD